Protein AF-A0A1B1S8R6-F1 (afdb_monomer_lite)

Radius of gyration: 26.86 Å; chains: 1; bounding box: 56×20×78 Å

Secondary structure (DSSP, 8-state):
--GGGGSTTPPP-HHHHHHHHHHHHHHHHHHHT-HHHHHHHHHHS-SSGGGS-SSGGG-----SS-HHHHHHHHHHT-HHHHHHHHHHHHHHHHHHHHHHHH--

Foldseek 3Di:
DQPQVVDPPRDDAVLSVLLVVLVVLCVVCVVVVPPLSNVLSVQSNDNDSVSHPRDPVVRPDPDPPCPVVVVVCCVVVVVVVVVVVVVVVVVVVVVVVVVVVVVD

Structure (mmCIF, N/CA/C/O backbone):
data_AF-A0A1B1S8R6-F1
#
_entry.id   AF-A0A1B1S8R6-F1
#
loop_
_atom_site.group_PDB
_atom_site.id
_atom_site.type_symbol
_atom_site.label_atom_id
_atom_site.label_alt_id
_atom_site.label_comp_id
_atom_site.label_asym_id
_atom_site.label_entity_id
_atom_site.label_seq_id
_atom_site.pdbx_PDB_ins_code
_atom_site.Cartn_x
_atom_site.Cartn_y
_atom_site.Cartn_z
_atom_site.occupancy
_atom_site.B_iso_or_equiv
_atom_site.auth_seq_id
_atom_site.auth_comp_id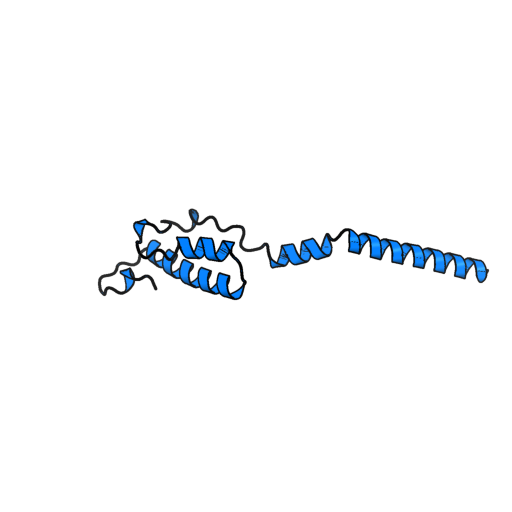
_atom_site.auth_asym_id
_atom_site.auth_atom_id
_atom_site.pdbx_PDB_model_num
ATOM 1 N N . MET A 1 1 ? 10.026 -7.998 -13.122 1.00 79.44 1 MET A N 1
ATOM 2 C CA . MET A 1 1 ? 11.272 -7.422 -13.675 1.00 79.44 1 MET A CA 1
ATOM 3 C C . MET A 1 1 ? 10.900 -6.520 -14.841 1.00 79.44 1 MET A C 1
ATOM 5 O O . MET A 1 1 ? 9.961 -6.862 -15.551 1.00 79.44 1 MET A O 1
ATOM 9 N N . ALA A 1 2 ? 11.550 -5.364 -14.989 1.00 88.00 2 ALA A N 1
ATOM 10 C CA . ALA A 1 2 ? 11.189 -4.398 -16.028 1.00 88.00 2 ALA A CA 1
ATOM 11 C C . ALA A 1 2 ? 11.477 -4.943 -17.440 1.00 88.00 2 ALA A C 1
ATOM 13 O O . ALA A 1 2 ? 12.495 -5.616 -17.617 1.00 88.00 2 ALA A O 1
ATOM 14 N N . PRO A 1 3 ? 10.617 -4.669 -18.438 1.00 87.06 3 PRO A N 1
ATOM 15 C CA . PRO A 1 3 ? 10.743 -5.249 -19.777 1.00 87.06 3 PRO A CA 1
ATOM 16 C C . PRO A 1 3 ? 12.067 -4.880 -20.454 1.00 87.06 3 PRO A C 1
ATOM 18 O O . PRO A 1 3 ? 12.686 -5.710 -21.112 1.00 87.06 3 PRO A O 1
ATOM 21 N N . GLU A 1 4 ? 12.564 -3.664 -20.233 1.00 88.25 4 GLU A N 1
ATOM 22 C CA . GLU A 1 4 ? 13.846 -3.220 -20.778 1.00 88.25 4 GLU A CA 1
ATOM 23 C C . GLU A 1 4 ? 15.067 -3.924 -20.156 1.00 88.25 4 GLU A C 1
ATOM 25 O O . GLU A 1 4 ? 16.138 -3.911 -20.754 1.00 88.25 4 GLU A O 1
ATOM 30 N N . GLN A 1 5 ? 14.919 -4.558 -18.985 1.00 88.50 5 GLN A N 1
ATOM 31 C CA . GLN A 1 5 ? 15.983 -5.339 -18.334 1.00 88.50 5 GLN A CA 1
ATOM 32 C C . GLN A 1 5 ? 16.087 -6.775 -18.867 1.00 88.50 5 GLN A C 1
ATOM 34 O O . GLN A 1 5 ? 16.962 -7.521 -18.441 1.00 88.50 5 GLN A O 1
ATOM 39 N N . MET A 1 6 ? 15.203 -7.187 -19.782 1.00 85.00 6 MET A N 1
ATOM 40 C CA . MET A 1 6 ? 15.260 -8.515 -20.406 1.00 85.00 6 MET A CA 1
ATOM 41 C C . MET A 1 6 ? 16.307 -8.589 -21.530 1.00 85.00 6 MET A C 1
ATOM 43 O O . MET A 1 6 ? 16.613 -9.677 -22.016 1.00 85.00 6 MET A O 1
ATOM 47 N N . CYS A 1 7 ? 16.868 -7.447 -21.941 1.00 84.50 7 CYS A N 1
ATOM 48 C CA . CYS A 1 7 ? 17.961 -7.387 -22.903 1.00 84.50 7 CYS A CA 1
ATOM 49 C C . CYS A 1 7 ? 19.303 -7.734 -22.226 1.00 84.50 7 CYS A C 1
ATOM 51 O O . CYS A 1 7 ? 19.577 -7.227 -21.140 1.00 84.50 7 CYS A O 1
ATOM 53 N N . PRO A 1 8 ? 20.178 -8.530 -22.866 1.00 78.62 8 PRO A N 1
ATOM 54 C CA . PRO A 1 8 ? 21.470 -8.921 -22.289 1.00 78.62 8 PRO A 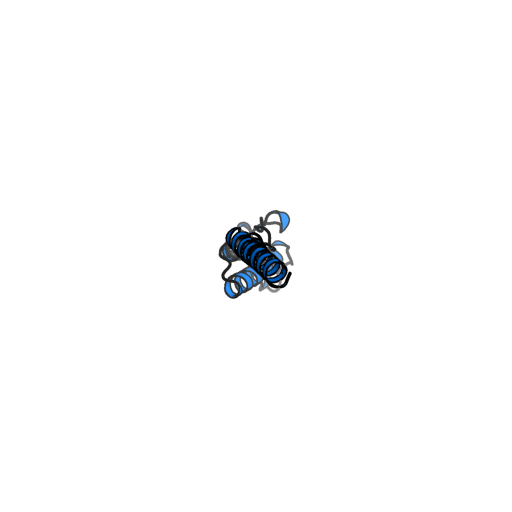CA 1
ATOM 55 C C . PRO A 1 8 ? 22.430 -7.741 -22.054 1.00 78.62 8 PRO A C 1
ATOM 57 O O . PRO A 1 8 ? 23.257 -7.809 -21.151 1.00 78.62 8 PRO A O 1
ATOM 60 N N . ASP A 1 9 ? 22.279 -6.642 -22.800 1.00 83.25 9 ASP A N 1
ATOM 61 C CA . ASP A 1 9 ? 23.046 -5.398 -22.623 1.00 83.25 9 ASP A CA 1
ATOM 62 C C . ASP A 1 9 ? 22.342 -4.366 -21.719 1.00 83.25 9 ASP A C 1
ATOM 64 O O . ASP A 1 9 ? 22.726 -3.194 -21.667 1.00 83.25 9 ASP A O 1
ATOM 68 N N . ALA A 1 10 ? 21.265 -4.755 -21.030 1.00 82.25 10 ALA A N 1
ATOM 69 C CA . ALA A 1 10 ? 20.497 -3.821 -20.224 1.00 82.25 10 ALA A CA 1
ATOM 70 C C . ALA A 1 10 ? 21.301 -3.321 -19.020 1.00 82.25 10 ALA A C 1
ATOM 72 O O . ALA A 1 10 ? 21.796 -4.089 -18.193 1.00 82.25 10 ALA A O 1
ATOM 73 N N . LYS A 1 11 ? 21.384 -1.996 -18.889 1.00 84.75 11 LYS A N 1
ATOM 74 C CA . LYS A 1 11 ? 22.012 -1.361 -17.734 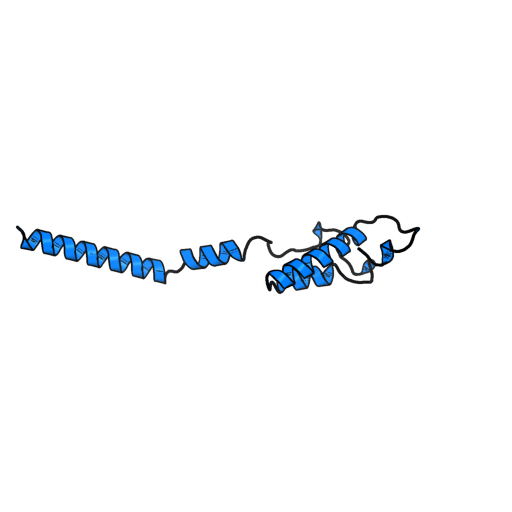1.00 84.75 11 LYS A CA 1
ATOM 75 C C . LYS A 1 11 ? 21.010 -1.259 -16.576 1.00 84.75 11 LYS A C 1
ATOM 77 O O . LYS A 1 11 ? 19.890 -0.793 -16.809 1.00 84.75 11 LYS A O 1
ATOM 82 N N . PRO A 1 12 ? 21.407 -1.596 -15.337 1.00 82.00 12 PRO A N 1
ATOM 83 C CA . PRO A 1 12 ? 20.590 -1.339 -14.157 1.00 82.00 12 PRO A CA 1
ATOM 84 C C . PRO A 1 12 ? 20.256 0.150 -14.036 1.00 82.00 12 PRO A C 1
ATOM 86 O O . PRO A 1 12 ? 21.119 1.012 -14.222 1.00 82.00 12 PRO A O 1
ATOM 89 N N . SER A 1 13 ? 18.999 0.454 -13.729 1.00 86.75 13 SER A N 1
ATOM 90 C CA . SER A 1 13 ? 18.500 1.821 -13.588 1.00 86.75 13 SER A CA 1
ATOM 91 C C . SER A 1 13 ? 17.444 1.879 -12.494 1.00 86.75 13 SER A C 1
ATOM 93 O O . SER A 1 13 ? 16.608 0.983 -12.393 1.00 86.75 13 SER A O 1
ATOM 95 N N . ALA A 1 14 ? 17.414 2.983 -11.745 1.00 85.94 14 ALA A N 1
ATOM 96 C CA . ALA A 1 14 ? 16.391 3.234 -10.730 1.00 85.94 14 ALA A CA 1
ATOM 97 C C . ALA A 1 14 ? 14.960 3.147 -11.301 1.00 85.94 14 ALA A C 1
ATOM 99 O O . ALA A 1 14 ? 14.023 2.762 -10.609 1.00 85.94 14 ALA A O 1
ATOM 100 N N . VAL A 1 15 ? 14.781 3.450 -12.591 1.00 88.31 15 VAL A N 1
ATOM 101 C CA . VAL A 1 15 ? 13.482 3.370 -13.284 1.00 88.31 15 VAL A CA 1
ATOM 102 C C . VAL A 1 15 ? 13.014 1.918 -13.484 1.00 88.31 15 VAL A C 1
ATOM 104 O O . VAL A 1 15 ? 11.809 1.646 -13.518 1.00 88.31 15 VAL A O 1
ATOM 107 N N . ALA A 1 16 ? 13.949 0.971 -13.584 1.00 89.94 16 ALA A N 1
ATOM 108 C CA . ALA A 1 16 ? 13.645 -0.456 -13.639 1.00 89.94 16 ALA A CA 1
ATOM 109 C C . ALA A 1 16 ? 13.282 -1.012 -12.249 1.00 89.94 16 ALA A C 1
ATOM 111 O O . ALA A 1 16 ? 12.374 -1.843 -12.128 1.00 89.94 16 ALA A O 1
ATOM 112 N N . ASP A 1 17 ? 13.928 -0.501 -11.197 1.00 90.12 17 ASP A N 1
ATOM 113 C CA . ASP A 1 17 ? 13.573 -0.816 -9.808 1.00 90.12 17 ASP A CA 1
ATOM 114 C C . ASP A 1 17 ? 12.166 -0.308 -9.475 1.00 90.12 17 ASP A C 1
ATOM 116 O O . ASP A 1 17 ? 11.365 -1.037 -8.895 1.00 90.12 17 ASP A O 1
ATOM 120 N N . ILE A 1 18 ? 11.815 0.899 -9.931 1.00 90.75 18 ILE A N 1
ATOM 121 C CA . ILE A 1 18 ? 10.475 1.487 -9.774 1.00 90.75 18 ILE A CA 1
ATOM 122 C C . ILE A 1 18 ? 9.395 0.649 -10.466 1.00 90.75 18 ILE A C 1
ATOM 124 O O . ILE A 1 18 ? 8.312 0.475 -9.910 1.00 90.75 18 ILE A O 1
ATOM 128 N N . TYR A 1 19 ? 9.672 0.080 -11.641 1.00 92.31 19 TYR A N 1
ATOM 129 C CA . TYR A 1 19 ? 8.736 -0.850 -12.276 1.00 92.31 19 TYR A CA 1
ATOM 130 C C . TYR A 1 19 ? 8.522 -2.099 -11.426 1.00 92.31 19 TYR A C 1
ATOM 132 O O . TYR A 1 19 ? 7.386 -2.507 -11.195 1.00 92.31 19 TYR A O 1
ATOM 140 N N . SER A 1 20 ? 9.612 -2.694 -10.938 1.00 90.88 20 SER A N 1
ATOM 141 C CA . SER A 1 20 ? 9.543 -3.900 -10.108 1.00 90.88 20 SER A CA 1
ATOM 142 C C . SER A 1 20 ? 8.813 -3.626 -8.789 1.00 90.88 20 SER A C 1
ATOM 144 O O . SER A 1 20 ? 7.978 -4.427 -8.380 1.00 90.88 20 SER A O 1
ATOM 146 N N . PHE A 1 21 ? 9.041 -2.457 -8.184 1.00 89.56 21 PHE A N 1
ATOM 147 C CA . PHE A 1 21 ? 8.266 -1.952 -7.053 1.00 89.56 21 PHE A CA 1
ATOM 148 C C . PHE A 1 21 ? 6.778 -1.830 -7.394 1.00 89.56 21 PHE A C 1
ATOM 150 O O . PHE A 1 21 ? 5.946 -2.301 -6.629 1.00 89.56 21 PHE A O 1
ATOM 157 N N . GLY A 1 22 ? 6.438 -1.265 -8.555 1.00 90.88 22 GLY A N 1
ATOM 158 C CA . GLY A 1 22 ? 5.061 -1.150 -9.030 1.00 90.88 22 GLY A CA 1
ATOM 159 C C . GLY A 1 22 ? 4.334 -2.489 -9.151 1.00 90.88 22 GLY A C 1
ATOM 160 O O . GLY A 1 22 ? 3.173 -2.568 -8.768 1.00 90.88 22 GLY A O 1
ATOM 161 N N . VAL A 1 23 ? 5.011 -3.536 -9.634 1.00 92.12 23 VAL A N 1
ATOM 162 C CA . VAL A 1 23 ? 4.438 -4.892 -9.735 1.00 92.12 23 VAL A CA 1
ATOM 163 C C . VAL A 1 23 ? 4.111 -5.445 -8.347 1.00 92.12 23 VAL A C 1
ATOM 165 O O . VAL A 1 23 ? 2.998 -5.905 -8.118 1.00 92.12 23 VAL A O 1
ATOM 168 N N . VAL A 1 24 ? 5.041 -5.320 -7.394 1.00 91.31 24 VAL A N 1
ATOM 169 C CA . VAL A 1 24 ? 4.802 -5.721 -5.995 1.00 91.31 24 VAL A CA 1
ATOM 170 C C . VAL A 1 24 ? 3.654 -4.912 -5.385 1.00 91.31 24 VAL A C 1
ATOM 172 O O . VAL A 1 24 ? 2.823 -5.448 -4.656 1.00 91.31 24 VAL A O 1
ATOM 175 N N . LEU A 1 25 ? 3.581 -3.618 -5.694 1.00 88.69 25 LEU A N 1
ATOM 176 C CA . LEU A 1 25 ? 2.524 -2.742 -5.204 1.00 88.69 25 LEU A CA 1
ATOM 177 C C . LEU A 1 25 ? 1.142 -3.133 -5.750 1.00 88.69 25 LEU A C 1
ATOM 179 O O . LEU A 1 25 ? 0.159 -3.030 -5.021 1.00 88.69 25 LEU A O 1
ATOM 183 N N . ASP A 1 26 ? 1.067 -3.595 -7.000 1.00 90.94 26 ASP A N 1
ATOM 184 C CA . ASP A 1 26 ? -0.166 -4.074 -7.639 1.00 90.94 26 ASP A CA 1
ATOM 185 C C . ASP A 1 26 ? -0.663 -5.381 -7.003 1.00 90.94 26 ASP A C 1
ATOM 187 O O . ASP A 1 26 ? -1.855 -5.539 -6.722 1.00 90.94 26 ASP A O 1
ATOM 191 N N . GLU A 1 27 ? 0.259 -6.293 -6.686 1.00 90.50 27 GLU A N 1
ATOM 192 C CA . GLU A 1 27 ? -0.046 -7.525 -5.952 1.00 90.50 27 GLU A CA 1
ATOM 193 C C . GLU A 1 27 ? -0.545 -7.222 -4.534 1.00 90.50 27 GLU A C 1
ATOM 195 O O . GLU A 1 27 ? -1.561 -7.767 -4.095 1.00 90.50 27 GLU A O 1
ATOM 200 N N . LEU A 1 28 ? 0.113 -6.294 -3.830 1.00 84.94 28 LEU A N 1
ATOM 201 C CA . LEU A 1 28 ? -0.325 -5.834 -2.511 1.00 84.94 28 LEU A CA 1
ATOM 202 C C . LEU A 1 28 ? -1.696 -5.152 -2.575 1.00 84.94 28 LEU A C 1
ATOM 204 O O . LEU A 1 28 ? -2.538 -5.383 -1.706 1.00 84.94 28 LEU A O 1
ATOM 208 N N . ALA A 1 29 ? -1.954 -4.342 -3.602 1.00 86.62 29 ALA A N 1
ATOM 209 C CA . ALA A 1 29 ? -3.247 -3.701 -3.812 1.00 86.62 29 ALA A CA 1
ATOM 210 C C . ALA A 1 29 ? -4.351 -4.730 -4.082 1.00 86.62 29 ALA A C 1
ATOM 212 O O . ALA A 1 29 ? -5.445 -4.623 -3.533 1.00 86.62 29 ALA A O 1
ATOM 213 N N . SER A 1 30 ? -4.045 -5.767 -4.862 1.00 84.25 30 SER A N 1
ATOM 214 C CA . SER A 1 30 ? -4.962 -6.873 -5.144 1.00 84.25 30 SER A CA 1
ATOM 215 C C . SER A 1 30 ? -5.267 -7.699 -3.893 1.00 84.25 30 SER A C 1
ATOM 217 O O . SER A 1 30 ? -6.419 -8.056 -3.658 1.00 84.25 30 SER A O 1
ATOM 219 N N . ALA A 1 31 ? -4.262 -7.953 -3.050 1.00 83.81 31 ALA A N 1
ATOM 220 C CA . ALA A 1 31 ? -4.424 -8.684 -1.795 1.00 83.81 31 ALA A CA 1
ATOM 221 C C . ALA A 1 31 ? -5.195 -7.890 -0.723 1.00 83.81 31 ALA A C 1
ATOM 223 O O . ALA A 1 31 ? -5.914 -8.477 0.084 1.00 83.81 31 ALA A O 1
ATOM 224 N N . THR A 1 32 ? -5.050 -6.562 -0.699 1.00 79.31 32 THR A N 1
ATOM 225 C CA . THR A 1 32 ? -5.671 -5.677 0.308 1.00 79.31 32 THR A CA 1
ATOM 226 C C . THR A 1 32 ? -6.979 -5.028 -0.152 1.00 79.31 32 THR A C 1
ATOM 228 O O . THR A 1 32 ? -7.724 -4.508 0.676 1.00 79.31 32 THR A O 1
ATOM 231 N N . GLY A 1 33 ? -7.275 -5.040 -1.456 1.00 79.50 33 GLY A N 1
ATOM 232 C CA . GLY A 1 33 ? -8.396 -4.310 -2.053 1.00 79.50 33 GLY A CA 1
ATOM 233 C C . GLY A 1 33 ? -8.199 -2.786 -2.105 1.00 79.50 33 GLY A C 1
ATOM 234 O O . GLY A 1 33 ? -9.165 -2.053 -2.341 1.00 79.50 33 GLY A O 1
ATOM 235 N N . ASP A 1 34 ? -6.980 -2.289 -1.874 1.00 80.12 34 ASP A N 1
ATOM 236 C CA . ASP A 1 34 ? -6.683 -0.857 -1.804 1.00 80.12 34 ASP A CA 1
ATOM 237 C C . ASP A 1 34 ? -6.566 -0.228 -3.206 1.00 80.12 34 ASP A C 1
ATOM 239 O O . ASP A 1 34 ? -5.594 -0.411 -3.944 1.00 80.12 34 ASP A O 1
ATOM 243 N N . ARG A 1 35 ? -7.577 0.568 -3.572 1.00 80.56 35 ARG A N 1
ATOM 244 C CA . ARG A 1 35 ? -7.667 1.247 -4.875 1.00 80.56 35 ARG A CA 1
ATOM 245 C C . ARG A 1 35 ? -6.626 2.352 -5.060 1.00 80.56 35 ARG A C 1
ATOM 247 O O . ARG A 1 35 ? -6.249 2.633 -6.197 1.00 80.56 35 ARG A O 1
ATOM 254 N N . LEU A 1 36 ? -6.184 2.992 -3.978 1.00 81.88 36 LEU A N 1
ATOM 255 C CA . LEU A 1 36 ? -5.148 4.021 -4.040 1.00 81.88 36 LEU A CA 1
ATOM 256 C C . LEU A 1 36 ? -3.792 3.373 -4.291 1.00 81.88 36 LEU A C 1
ATOM 258 O O . LEU A 1 36 ? -3.031 3.842 -5.138 1.00 81.88 36 LEU A O 1
ATOM 262 N N . LEU A 1 37 ? -3.530 2.254 -3.617 1.00 83.62 37 LEU A N 1
ATOM 263 C CA . LEU A 1 37 ? -2.325 1.468 -3.835 1.00 83.62 37 LEU A CA 1
ATOM 264 C C . LEU A 1 37 ? -2.264 0.943 -5.279 1.00 83.62 37 LEU A C 1
ATOM 266 O O . LEU A 1 37 ? -1.232 1.091 -5.932 1.00 83.62 37 LEU A O 1
ATOM 270 N N . ALA A 1 38 ? -3.392 0.474 -5.826 1.00 85.88 38 ALA A N 1
ATOM 271 C CA . ALA A 1 38 ? -3.506 0.076 -7.234 1.00 85.88 38 ALA A CA 1
ATOM 272 C C . ALA A 1 38 ? -3.236 1.243 -8.205 1.00 85.88 38 ALA A C 1
ATOM 274 O O . ALA A 1 38 ? -2.616 1.072 -9.256 1.00 85.88 38 ALA A O 1
ATOM 275 N N . GLN A 1 39 ? -3.675 2.460 -7.869 1.00 87.44 39 GLN A N 1
ATOM 276 C CA . GLN A 1 39 ? -3.425 3.639 -8.700 1.00 87.44 39 GLN A CA 1
ATOM 277 C C . GLN A 1 39 ? -1.936 4.004 -8.735 1.00 87.44 39 GLN A C 1
ATOM 279 O O . GLN A 1 39 ? -1.404 4.307 -9.806 1.00 87.44 39 GLN A O 1
ATOM 284 N N . VAL A 1 40 ? -1.263 3.948 -7.584 1.00 86.38 40 VAL A N 1
ATOM 285 C CA . VAL A 1 40 ? 0.184 4.178 -7.489 1.00 86.38 40 VAL A CA 1
ATOM 286 C C . VAL A 1 40 ? 0.953 3.074 -8.221 1.00 86.38 40 VAL A C 1
ATOM 288 O O . VAL A 1 40 ? 1.874 3.371 -8.985 1.00 86.38 40 VAL A O 1
ATOM 291 N N . ALA A 1 41 ? 0.532 1.817 -8.069 1.00 89.75 41 ALA A N 1
ATOM 292 C CA . ALA A 1 41 ? 1.104 0.676 -8.775 1.00 89.75 41 ALA A CA 1
ATOM 293 C C . ALA A 1 41 ? 1.050 0.883 -10.295 1.00 89.75 41 ALA A C 1
ATOM 295 O O . ALA A 1 41 ? 2.072 0.831 -10.983 1.00 89.75 41 ALA A O 1
ATOM 296 N N . LYS A 1 42 ? -0.121 1.262 -10.817 1.00 89.31 42 LYS A N 1
ATOM 297 C CA . LYS A 1 42 ? -0.337 1.513 -12.246 1.00 89.31 42 LYS A CA 1
ATOM 298 C C . LYS A 1 42 ? 0.565 2.610 -12.822 1.00 89.31 42 LYS A C 1
ATOM 300 O O . LYS A 1 42 ? 0.968 2.515 -13.980 1.00 89.31 42 LYS A O 1
ATOM 305 N N . GLN A 1 43 ? 0.900 3.640 -12.043 1.00 87.44 43 GLN A 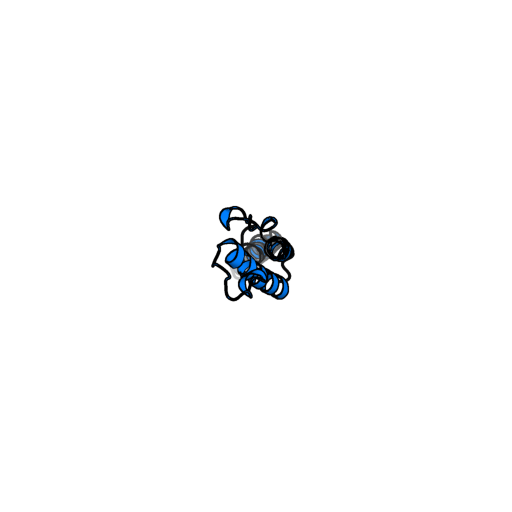N 1
ATOM 306 C CA . GLN A 1 43 ? 1.845 4.683 -12.472 1.00 87.44 43 GLN A CA 1
ATOM 307 C C . GLN A 1 43 ? 3.282 4.156 -12.588 1.00 87.44 43 GLN A C 1
ATOM 309 O O . GLN A 1 43 ? 4.042 4.599 -13.449 1.00 87.44 43 GLN A O 1
ATOM 314 N N . CYS A 1 44 ? 3.649 3.190 -11.748 1.00 87.06 44 CYS A N 1
ATOM 315 C CA . CYS A 1 44 ? 4.988 2.614 -11.701 1.00 87.06 44 CYS A CA 1
ATOM 316 C C . CYS A 1 44 ? 5.204 1.521 -12.769 1.00 87.06 44 CYS A C 1
ATOM 318 O O . CYS A 1 44 ? 6.304 1.401 -13.300 1.00 87.06 44 CYS A O 1
ATOM 320 N N . VAL A 1 45 ? 4.159 0.775 -13.154 1.00 89.94 45 VAL A N 1
ATOM 321 C CA . VAL A 1 45 ? 4.231 -0.373 -14.094 1.00 89.94 45 VAL A CA 1
ATOM 322 C C . VAL A 1 45 ? 4.095 0.041 -15.579 1.00 89.94 45 VAL A C 1
ATOM 324 O O . VAL A 1 45 ? 3.872 -0.785 -16.461 1.00 89.94 45 VAL A O 1
ATOM 327 N N . SER A 1 46 ? 4.256 1.324 -15.925 1.00 87.69 46 SER A N 1
ATOM 328 C CA . SER A 1 46 ? 4.217 1.761 -17.335 1.00 87.69 46 SER A CA 1
ATOM 329 C C . SER A 1 46 ? 5.267 1.031 -18.189 1.00 87.69 46 SER A C 1
ATOM 331 O O . SER A 1 46 ? 6.433 0.972 -17.819 1.00 87.69 46 SER A O 1
ATOM 333 N N . HIS A 1 47 ? 4.913 0.528 -19.375 1.00 83.69 47 HIS A N 1
ATOM 334 C CA . HIS A 1 47 ? 5.897 -0.125 -20.252 1.00 83.69 47 HIS A CA 1
ATOM 335 C C . HIS A 1 47 ? 6.966 0.856 -20.765 1.00 83.69 47 HIS A C 1
ATOM 337 O O . HIS A 1 47 ? 8.120 0.475 -20.934 1.00 83.69 47 HIS A O 1
ATOM 343 N N . ASN A 1 48 ? 6.606 2.123 -20.992 1.00 84.44 48 ASN A N 1
ATOM 344 C CA . ASN A 1 48 ? 7.577 3.149 -21.362 1.00 84.44 48 ASN A CA 1
ATOM 345 C C . ASN A 1 48 ? 8.263 3.698 -20.088 1.00 84.44 48 ASN A C 1
ATOM 347 O O . ASN A 1 48 ? 7.536 4.238 -19.240 1.00 84.44 48 ASN A O 1
ATOM 351 N N . PRO A 1 49 ? 9.601 3.583 -19.944 1.00 82.12 49 PRO A N 1
ATOM 352 C CA . PRO A 1 49 ? 10.345 4.082 -18.785 1.00 82.12 49 PRO A CA 1
ATOM 353 C C . PRO A 1 49 ? 10.248 5.603 -18.605 1.00 82.12 49 PRO A C 1
ATOM 355 O O . PRO A 1 49 ? 10.188 6.063 -17.469 1.00 82.12 49 PRO A O 1
ATOM 358 N N . ASP A 1 50 ? 10.121 6.388 -19.679 1.00 84.00 50 ASP A N 1
ATOM 359 C CA . ASP A 1 50 ? 10.009 7.857 -19.583 1.00 84.00 50 ASP A CA 1
ATOM 360 C C . ASP A 1 50 ? 8.700 8.313 -18.931 1.00 84.00 50 ASP A C 1
ATOM 362 O O . ASP A 1 50 ? 8.597 9.413 -18.391 1.00 84.00 50 ASP A O 1
ATOM 366 N N . LYS A 1 51 ? 7.675 7.455 -18.978 1.00 83.94 51 LYS A N 1
ATOM 367 C CA . LYS A 1 51 ? 6.372 7.711 -18.355 1.00 83.94 51 LYS A CA 1
ATOM 368 C C . LYS A 1 51 ? 6.318 7.272 -16.892 1.00 83.94 51 LYS A C 1
ATOM 370 O O . LYS A 1 51 ? 5.330 7.567 -16.221 1.00 83.94 51 LYS A O 1
ATOM 375 N N . ARG A 1 52 ? 7.331 6.546 -16.406 1.00 85.38 52 ARG A N 1
ATOM 376 C CA . ARG A 1 52 ? 7.429 6.141 -15.001 1.00 85.38 52 ARG A CA 1
ATOM 377 C C . ARG A 1 52 ? 7.969 7.299 -14.161 1.00 85.38 52 ARG A C 1
ATOM 37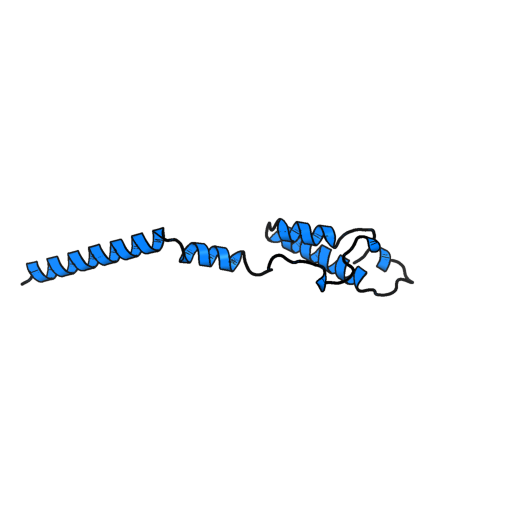9 O O . ARG A 1 52 ? 8.714 8.139 -14.672 1.00 85.38 52 ARG A O 1
ATOM 386 N N . PRO A 1 53 ? 7.645 7.340 -12.859 1.00 83.25 53 PRO A N 1
ATOM 387 C CA . PRO A 1 53 ? 8.321 8.251 -11.953 1.00 83.25 53 PRO A CA 1
ATOM 388 C C . PRO A 1 53 ? 9.829 7.972 -11.979 1.00 83.25 53 PRO A C 1
ATOM 390 O O . PRO A 1 53 ? 10.259 6.826 -11.913 1.00 83.25 53 PRO A O 1
ATOM 393 N N . GLN A 1 54 ? 10.630 9.030 -12.092 1.00 83.50 54 GLN A N 1
ATOM 394 C CA . GLN A 1 54 ? 12.095 8.937 -12.186 1.00 83.50 54 GLN A CA 1
ATOM 395 C C . GLN A 1 54 ? 12.761 8.728 -10.815 1.00 83.50 54 GLN A C 1
ATOM 397 O O . GLN A 1 54 ? 13.950 8.436 -10.724 1.00 83.50 54 GLN A O 1
ATOM 402 N N . SER A 1 55 ? 12.002 8.896 -9.731 1.00 78.56 55 SER A N 1
ATOM 403 C CA . SER A 1 55 ? 12.463 8.690 -8.363 1.00 78.56 55 SER A CA 1
ATOM 404 C C . SER A 1 55 ? 11.305 8.267 -7.470 1.00 78.56 55 SER A C 1
ATOM 406 O O . SER A 1 55 ? 10.180 8.746 -7.627 1.00 78.56 55 SER A O 1
ATOM 408 N N . VAL A 1 56 ? 11.607 7.429 -6.478 1.00 69.62 56 VAL A N 1
ATOM 409 C CA . VAL A 1 56 ? 10.663 7.009 -5.432 1.00 69.62 56 VAL A CA 1
ATOM 410 C C . VAL A 1 56 ? 10.132 8.215 -4.647 1.00 69.62 56 VAL A C 1
ATOM 412 O O . VAL A 1 56 ? 8.986 8.211 -4.218 1.00 69.62 56 VAL A O 1
ATOM 415 N N . ALA A 1 57 ? 10.909 9.300 -4.546 1.00 67.94 57 ALA A N 1
ATOM 416 C CA . ALA A 1 57 ? 10.471 10.545 -3.911 1.00 67.94 57 ALA A CA 1
ATOM 417 C C . ALA A 1 57 ? 9.309 11.237 -4.652 1.00 67.94 57 ALA A C 1
ATOM 419 O O . ALA A 1 57 ? 8.567 12.013 -4.054 1.00 67.94 57 ALA A O 1
ATOM 420 N N . MET A 1 58 ? 9.140 10.964 -5.950 1.00 62.41 58 MET A N 1
ATOM 421 C CA . MET A 1 58 ? 8.033 11.492 -6.752 1.00 62.41 58 MET A CA 1
ATOM 422 C C . MET A 1 58 ? 6.754 10.660 -6.589 1.00 62.41 58 MET A C 1
ATOM 424 O O . MET A 1 58 ? 5.660 11.126 -6.910 1.00 62.41 58 MET A O 1
ATOM 428 N N . ILE A 1 59 ? 6.879 9.440 -6.061 1.00 69.19 59 ILE A N 1
ATOM 429 C CA . ILE A 1 59 ? 5.757 8.557 -5.776 1.00 69.19 59 ILE A CA 1
ATOM 430 C C . ILE A 1 59 ? 5.089 9.063 -4.496 1.00 69.19 59 ILE A C 1
ATOM 432 O O . ILE A 1 59 ? 5.493 8.741 -3.379 1.00 69.19 59 ILE A O 1
ATOM 436 N N . LYS A 1 60 ? 4.044 9.880 -4.652 1.00 64.44 60 LYS A N 1
ATOM 437 C CA . LYS A 1 60 ? 3.146 10.225 -3.546 1.00 64.44 60 LYS A CA 1
ATOM 438 C C . LYS A 1 60 ? 2.346 8.983 -3.165 1.00 64.44 60 LYS A C 1
ATOM 440 O O . LYS A 1 60 ? 1.260 8.759 -3.687 1.00 64.44 60 LYS A O 1
ATOM 445 N N . LEU A 1 61 ? 2.894 8.183 -2.257 1.00 63.91 61 LEU A N 1
ATOM 446 C CA . LEU A 1 61 ? 2.139 7.157 -1.551 1.00 63.91 61 LEU A CA 1
ATOM 447 C C . LEU A 1 61 ? 1.180 7.873 -0.587 1.00 63.91 61 LEU A C 1
ATOM 449 O O . LEU A 1 61 ? 1.654 8.545 0.335 1.00 63.91 61 LEU A O 1
ATOM 453 N N . PRO A 1 62 ? -0.149 7.778 -0.772 1.00 56.75 62 PRO A N 1
ATOM 454 C CA . PRO A 1 62 ? -1.066 8.110 0.308 1.00 56.75 62 PRO A CA 1
ATOM 455 C C . PRO A 1 62 ? -0.728 7.166 1.468 1.00 56.75 62 PRO A C 1
ATOM 457 O O . PRO A 1 62 ? -0.561 5.969 1.255 1.00 56.75 62 PRO A O 1
ATOM 460 N N . GLY A 1 63 ? -0.477 7.732 2.652 1.00 53.41 63 GLY A N 1
ATOM 461 C CA . GLY A 1 63 ? 0.228 7.090 3.764 1.00 53.41 63 GLY A CA 1
ATOM 462 C C . GLY A 1 63 ? -0.055 5.593 3.927 1.00 53.41 63 GLY A C 1
ATOM 463 O O . GLY A 1 63 ? -1.155 5.196 4.299 1.00 53.41 63 GLY A O 1
ATOM 464 N N . ALA A 1 64 ? 0.973 4.766 3.716 1.00 51.62 64 ALA A N 1
ATOM 465 C CA . ALA A 1 64 ? 0.939 3.299 3.770 1.00 51.62 64 ALA A CA 1
ATOM 466 C C . ALA A 1 64 ? 0.704 2.705 5.183 1.00 51.62 64 ALA A C 1
ATOM 468 O O . ALA A 1 64 ? 1.201 1.634 5.518 1.00 51.62 64 ALA A O 1
ATOM 469 N N . ARG A 1 65 ? -0.024 3.400 6.062 1.00 47.12 65 ARG A N 1
ATOM 470 C CA . ARG A 1 65 ? -0.271 2.988 7.450 1.00 47.12 65 ARG A CA 1
ATOM 471 C C . ARG A 1 65 ? -1.570 3.581 7.990 1.00 47.12 65 ARG A C 1
ATOM 473 O O . ARG A 1 65 ? -1.596 4.099 9.101 1.00 47.12 65 ARG A O 1
ATOM 480 N N . GLN A 1 66 ? -2.634 3.566 7.196 1.00 48.75 66 GLN A N 1
ATOM 481 C CA . GLN A 1 66 ? -3.910 4.120 7.639 1.00 48.75 66 GLN A CA 1
ATOM 482 C C . GLN A 1 66 ? -5.002 3.055 7.766 1.00 48.75 66 GLN A C 1
ATOM 484 O O . GLN A 1 66 ? -5.544 2.938 8.849 1.00 48.75 66 GLN A O 1
ATOM 489 N N . SER A 1 67 ? -5.213 2.136 6.823 1.00 53.47 67 SER A N 1
ATOM 490 C CA . SER A 1 67 ? -6.379 1.224 6.854 1.00 53.47 67 SER A CA 1
ATOM 491 C C . SER A 1 67 ? -6.588 0.411 8.152 1.00 53.47 67 SER A C 1
ATOM 493 O O . SER A 1 67 ? -7.689 0.411 8.710 1.00 53.47 67 SER A O 1
ATOM 495 N N . ALA A 1 68 ? -5.553 -0.242 8.694 1.00 56.00 68 ALA A N 1
ATOM 496 C CA . ALA A 1 68 ? -5.685 -1.030 9.928 1.00 56.00 68 ALA A CA 1
ATOM 497 C C . ALA A 1 68 ? -5.838 -0.151 11.187 1.00 56.00 68 ALA A C 1
ATOM 499 O O . ALA A 1 68 ? -6.687 -0.419 12.036 1.00 56.00 68 ALA A O 1
ATOM 500 N N . MET A 1 69 ? -5.050 0.925 11.307 1.00 52.16 69 MET A N 1
ATOM 501 C CA . MET A 1 69 ? -5.134 1.838 12.456 1.00 52.16 69 MET A CA 1
ATOM 502 C C . MET A 1 69 ? -6.337 2.784 12.369 1.00 52.16 69 MET A C 1
ATOM 504 O O . MET A 1 69 ? -6.823 3.189 13.412 1.00 52.16 69 MET A O 1
ATOM 508 N N . GLU A 1 70 ? -6.858 3.098 11.183 1.00 60.28 70 GLU A N 1
ATOM 509 C CA . GLU A 1 70 ? -8.102 3.846 10.948 1.00 60.28 70 GLU A CA 1
ATOM 510 C C . GLU A 1 70 ? -9.325 3.001 11.258 1.00 60.28 70 GLU A C 1
ATOM 512 O O . GLU A 1 70 ? -10.256 3.498 11.873 1.00 60.28 70 GLU A O 1
ATOM 517 N N . THR A 1 71 ? -9.320 1.709 10.919 1.00 61.31 71 THR A N 1
ATOM 518 C CA . THR A 1 71 ? -10.397 0.806 11.348 1.00 61.31 71 THR A CA 1
ATOM 519 C C . THR A 1 71 ? -10.423 0.715 12.872 1.00 61.31 71 THR A C 1
ATOM 521 O O . THR A 1 71 ? -11.476 0.875 13.483 1.00 61.31 71 THR A O 1
ATOM 524 N N . LEU A 1 72 ? -9.258 0.551 13.509 1.00 61.38 72 LEU A N 1
ATOM 525 C CA . LEU A 1 72 ? -9.161 0.519 14.968 1.00 61.38 72 LEU A CA 1
ATOM 526 C C . LEU A 1 72 ? -9.501 1.869 15.608 1.00 61.38 72 LEU A C 1
ATOM 528 O O . LEU A 1 72 ? -10.263 1.900 16.567 1.00 61.38 72 LEU A O 1
ATOM 532 N N . THR A 1 73 ? -8.998 2.989 15.087 1.00 65.19 73 THR A N 1
ATOM 533 C CA . THR A 1 73 ? -9.325 4.319 15.624 1.00 65.19 73 THR A CA 1
ATOM 534 C C . THR A 1 73 ? -10.772 4.704 15.359 1.00 65.19 73 THR A C 1
ATOM 536 O O . THR A 1 73 ? -11.367 5.293 16.245 1.00 65.19 73 THR A O 1
ATOM 539 N N . ASN A 1 74 ? -11.400 4.314 14.249 1.00 63.72 74 ASN A N 1
ATOM 540 C CA . ASN A 1 74 ? -12.840 4.504 14.040 1.00 63.72 74 ASN A CA 1
ATOM 541 C C . ASN A 1 74 ? -13.679 3.612 14.968 1.00 63.72 74 ASN A C 1
ATOM 543 O O . ASN A 1 74 ? -14.711 4.062 15.462 1.00 63.72 74 ASN A O 1
ATOM 547 N N . LEU A 1 75 ? -13.230 2.386 15.269 1.00 62.34 75 LEU A N 1
ATOM 548 C CA . LEU A 1 75 ? -13.867 1.525 16.274 1.00 62.34 75 LEU A CA 1
ATOM 549 C C . LEU A 1 75 ? -13.741 2.110 17.692 1.00 62.34 75 LEU A C 1
ATOM 551 O O . LEU A 1 75 ? -14.726 2.155 18.424 1.00 62.34 75 LEU A O 1
ATOM 555 N N . LEU A 1 76 ? -12.557 2.607 18.063 1.00 63.19 76 LEU A N 1
ATOM 556 C CA . LEU A 1 76 ? -12.271 3.227 19.366 1.00 63.19 76 LEU A CA 1
ATOM 557 C C . LEU A 1 76 ? -12.894 4.628 19.514 1.00 63.19 76 LEU A C 1
ATOM 559 O O . LEU A 1 76 ? -13.298 5.014 20.606 1.00 63.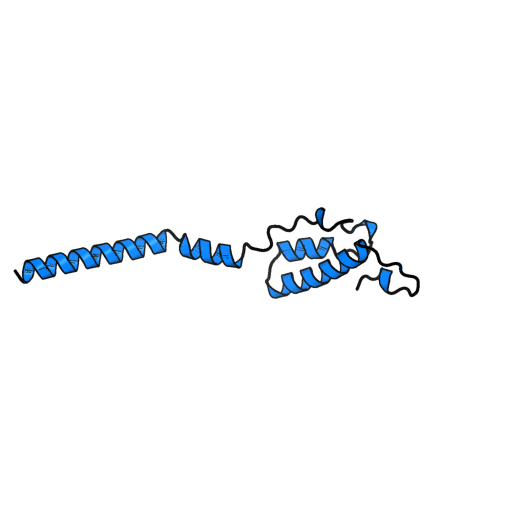19 76 LEU A O 1
ATOM 563 N N . SER A 1 77 ? -12.994 5.385 18.422 1.00 66.00 77 SER A N 1
ATOM 564 C CA . SER A 1 77 ? -13.577 6.735 18.355 1.00 66.00 77 SER A CA 1
ATOM 565 C C . SER A 1 77 ? -15.087 6.703 18.095 1.00 66.00 77 SER A C 1
ATOM 567 O O . SER A 1 77 ? -15.732 7.748 17.963 1.00 66.00 77 SER A O 1
ATOM 569 N N . SER A 1 78 ? -15.681 5.504 18.045 1.00 69.88 78 SER A N 1
ATOM 570 C CA . SER A 1 78 ? -17.126 5.338 17.974 1.00 69.88 78 SER A CA 1
ATOM 571 C C . SER A 1 78 ? -17.769 5.962 19.209 1.00 69.88 78 SER A C 1
ATOM 573 O O . SER A 1 78 ? -17.806 5.380 20.294 1.00 69.88 78 SER A O 1
ATOM 575 N N . LYS A 1 79 ? -18.322 7.165 19.025 1.00 71.31 79 LYS A N 1
ATOM 576 C CA . LYS A 1 79 ? -19.077 7.892 20.053 1.00 71.31 79 LYS A CA 1
ATOM 577 C C . LYS A 1 79 ? -20.194 7.025 20.637 1.00 71.31 79 LYS A C 1
ATOM 579 O O . LYS A 1 79 ? -20.458 7.093 21.831 1.00 71.31 79 LYS A O 1
ATOM 584 N N . ILE A 1 80 ? -20.792 6.161 19.812 1.00 79.06 80 ILE A N 1
ATOM 585 C CA . ILE A 1 80 ? -21.852 5.222 20.199 1.00 79.06 80 ILE A CA 1
ATOM 586 C C . ILE A 1 80 ? -21.357 4.231 21.259 1.00 79.06 80 ILE A C 1
ATOM 588 O O . ILE A 1 80 ? -22.046 4.030 22.255 1.00 79.06 80 ILE A O 1
ATOM 592 N N . LEU A 1 81 ? -20.157 3.662 21.100 1.00 80.50 81 LEU A N 1
ATOM 593 C CA . LEU A 1 81 ? -19.593 2.731 22.083 1.00 80.50 81 LEU A CA 1
ATOM 594 C C . LEU A 1 81 ? -19.359 3.428 23.429 1.00 80.50 81 LEU A C 1
ATOM 596 O O . LEU A 1 81 ? -19.686 2.877 24.479 1.00 80.50 81 LEU A O 1
ATOM 600 N N . THR A 1 82 ? -18.857 4.665 23.397 1.00 82.62 82 THR A N 1
ATOM 601 C CA . THR A 1 82 ? -18.670 5.479 24.603 1.00 82.62 82 THR A CA 1
ATOM 602 C C . THR A 1 82 ? -20.001 5.779 25.297 1.00 82.62 82 THR A C 1
ATOM 604 O O . THR A 1 82 ? -20.083 5.665 26.518 1.00 82.62 82 THR A O 1
ATOM 607 N N . TYR A 1 83 ? -21.056 6.115 24.544 1.00 85.25 83 TYR A N 1
ATOM 608 C CA . TYR A 1 83 ? -22.387 6.356 25.113 1.00 85.25 83 TYR A CA 1
ATOM 609 C C . TYR A 1 83 ? -22.991 5.093 25.737 1.00 85.25 83 TYR A C 1
ATOM 611 O O . TYR A 1 83 ? -23.528 5.172 26.841 1.00 85.25 83 TYR A O 1
ATOM 619 N N . ILE A 1 84 ? -22.864 3.932 25.081 1.00 89.12 84 ILE A N 1
ATOM 620 C CA . ILE A 1 84 ? -23.354 2.649 25.609 1.00 89.12 84 ILE A CA 1
ATOM 621 C C . ILE A 1 84 ? -22.630 2.299 26.911 1.00 89.12 84 ILE A C 1
ATOM 623 O O . ILE A 1 84 ? -23.282 2.007 27.911 1.00 89.12 84 ILE A O 1
ATOM 627 N N . LEU A 1 85 ? -21.295 2.377 26.926 1.00 90.38 85 LEU A N 1
ATOM 628 C CA . LEU A 1 85 ? -20.498 2.071 28.114 1.00 90.38 85 LEU A CA 1
ATOM 629 C C . LEU A 1 85 ? -20.863 2.995 29.285 1.00 90.38 85 LEU A C 1
ATOM 631 O O . LEU A 1 85 ? -21.104 2.526 30.395 1.00 90.38 85 LEU A O 1
ATOM 635 N N . CYS A 1 86 ? -20.969 4.301 29.023 1.00 89.75 86 CYS A N 1
ATOM 636 C CA . CYS A 1 86 ? -21.337 5.291 30.033 1.00 89.75 86 CYS A CA 1
ATOM 637 C C . CYS A 1 86 ? -22.753 5.042 30.585 1.00 89.75 86 CYS A C 1
ATOM 639 O O . CYS A 1 86 ? -22.961 5.084 31.797 1.00 89.75 86 CYS A O 1
ATOM 641 N N . GLY A 1 87 ? -23.710 4.698 29.716 1.00 91.56 87 GLY A N 1
ATOM 642 C CA . GLY A 1 87 ? -25.066 4.324 30.120 1.00 91.56 87 GLY A CA 1
ATOM 643 C C . GLY A 1 87 ? -25.095 3.089 31.021 1.00 91.56 87 GLY A C 1
ATOM 644 O O . GLY A 1 87 ? -25.721 3.119 32.079 1.00 91.56 87 GLY A O 1
ATOM 645 N N . VAL A 1 88 ? -24.367 2.028 30.656 1.00 94.75 88 VAL A N 1
ATOM 646 C CA . VAL A 1 88 ? -24.261 0.808 31.474 1.00 94.75 88 VAL A CA 1
ATOM 647 C C . VAL A 1 88 ? -23.647 1.117 32.841 1.00 94.75 88 VAL A C 1
ATOM 649 O O . VAL A 1 88 ? -24.186 0.677 33.854 1.00 94.75 88 VAL A O 1
ATOM 652 N N . CYS A 1 89 ? -22.576 1.916 32.895 1.00 94.00 89 CYS A N 1
ATOM 653 C CA . CYS A 1 89 ? -21.954 2.325 34.156 1.00 94.00 89 CYS A CA 1
ATOM 654 C C . CYS A 1 89 ? -22.913 3.109 35.065 1.00 94.00 89 CYS A C 1
ATOM 656 O O . CYS A 1 89 ? -22.956 2.845 36.266 1.00 94.00 89 CYS A O 1
ATOM 658 N N . LEU A 1 90 ? -23.703 4.037 34.512 1.00 94.75 90 LEU A N 1
ATOM 659 C CA . LEU A 1 90 ? -24.684 4.813 35.280 1.00 94.75 90 LEU A CA 1
ATOM 660 C C . LEU A 1 90 ? -25.810 3.935 35.837 1.00 94.75 90 LEU A C 1
ATOM 662 O O . LEU A 1 90 ? -26.174 4.074 37.005 1.00 94.75 90 LEU A O 1
ATOM 666 N N . VAL A 1 91 ? -26.330 3.005 35.031 1.00 95.62 91 VAL A N 1
ATOM 667 C CA . VAL A 1 91 ? -27.369 2.059 35.467 1.00 95.62 91 VAL A CA 1
ATOM 668 C C . VAL A 1 91 ? -26.843 1.148 36.575 1.00 95.62 91 VAL A C 1
ATOM 670 O O . VAL A 1 91 ? -27.527 0.953 37.579 1.00 95.62 91 VAL A O 1
ATOM 673 N N . LEU A 1 92 ? -25.615 0.635 36.437 1.00 94.56 92 LEU A N 1
ATOM 674 C CA . LEU A 1 92 ? -24.991 -0.198 37.465 1.00 94.56 92 LEU A CA 1
ATOM 675 C C . LEU A 1 92 ? -24.801 0.574 38.775 1.00 94.56 92 LEU A C 1
ATOM 677 O O . LEU A 1 92 ? -25.132 0.062 39.841 1.00 94.56 92 LEU A O 1
ATOM 681 N N . ALA A 1 93 ? -24.304 1.811 38.697 1.00 94.69 93 ALA A N 1
ATOM 682 C CA . ALA A 1 93 ? -24.110 2.658 39.868 1.00 94.69 93 ALA A CA 1
ATOM 683 C C . ALA A 1 93 ? -25.437 2.932 40.592 1.00 94.69 93 ALA A C 1
ATOM 685 O O . ALA A 1 93 ? -25.512 2.786 41.811 1.00 94.69 93 ALA A O 1
ATOM 686 N N . ALA A 1 94 ? -26.501 3.252 39.849 1.00 93.94 94 ALA A N 1
ATOM 687 C CA . ALA A 1 94 ? -27.830 3.452 40.420 1.00 93.94 94 ALA A CA 1
ATOM 688 C C . ALA A 1 94 ? -28.365 2.176 41.091 1.00 93.94 94 ALA A C 1
ATOM 690 O O . ALA A 1 94 ? -28.862 2.238 42.213 1.00 93.94 94 ALA A O 1
ATOM 691 N N . ALA A 1 95 ? -28.214 1.015 40.447 1.00 93.44 95 ALA A N 1
ATOM 692 C CA . ALA A 1 95 ? -28.636 -0.266 41.009 1.00 93.44 95 ALA A CA 1
ATOM 693 C C . ALA A 1 95 ? -27.894 -0.602 42.313 1.00 93.44 95 ALA A C 1
ATOM 695 O O . ALA A 1 95 ? -28.520 -1.047 43.274 1.00 93.44 95 ALA A O 1
ATOM 696 N N . ILE A 1 96 ? -26.583 -0.343 42.373 1.00 94.44 96 ILE A N 1
ATOM 697 C CA . ILE A 1 96 ? -25.772 -0.541 43.583 1.00 94.44 96 ILE A CA 1
ATOM 698 C C . ILE A 1 96 ? -26.252 0.377 44.712 1.00 94.44 96 ILE A C 1
ATOM 700 O O . ILE A 1 96 ? -26.439 -0.089 45.833 1.00 94.44 96 ILE A O 1
ATOM 704 N N . VAL A 1 97 ? -26.495 1.660 44.430 1.00 94.31 97 VAL A N 1
ATOM 705 C CA . VAL A 1 97 ? -26.994 2.618 45.433 1.00 94.31 97 VAL A CA 1
ATOM 706 C C . VAL A 1 97 ? -28.369 2.205 45.959 1.00 94.31 97 VAL A C 1
ATOM 708 O O . VAL A 1 97 ? -28.593 2.235 47.167 1.00 94.31 97 VAL A O 1
ATOM 711 N N . ILE A 1 98 ? -29.276 1.776 45.078 1.00 93.38 98 ILE A N 1
ATOM 712 C CA . ILE A 1 98 ? -30.609 1.296 45.468 1.00 93.38 98 ILE A CA 1
ATOM 713 C C . ILE A 1 98 ? -30.497 0.049 46.351 1.00 93.38 98 ILE A C 1
ATOM 715 O O . ILE A 1 98 ? -31.148 -0.012 47.390 1.00 93.38 98 ILE A O 1
ATOM 719 N N . MET A 1 99 ? -29.653 -0.916 45.975 1.00 91.81 99 MET A N 1
ATOM 720 C CA . MET A 1 99 ? -29.418 -2.125 46.772 1.00 91.81 99 MET A CA 1
ATOM 721 C C . MET A 1 99 ? -28.843 -1.807 48.155 1.00 91.81 99 MET A C 1
ATOM 723 O O . MET A 1 99 ? -29.293 -2.378 49.145 1.00 91.81 99 MET A O 1
ATOM 727 N N . LEU A 1 100 ? -27.889 -0.876 48.245 1.00 91.12 100 LEU A N 1
ATOM 728 C CA . LEU A 1 100 ? -27.324 -0.441 49.525 1.00 91.12 100 LEU A CA 1
ATOM 729 C C . LEU A 1 100 ? -28.360 0.268 50.403 1.00 91.12 100 LEU A C 1
ATOM 731 O O . LEU A 1 100 ? -28.398 0.021 51.602 1.00 91.12 100 LEU A O 1
ATOM 735 N N . ASN A 1 101 ? -29.213 1.109 49.814 1.00 91.62 101 ASN A N 1
ATOM 736 C CA . ASN A 1 101 ? -30.263 1.819 50.543 1.00 91.62 101 ASN A CA 1
ATOM 737 C C . ASN A 1 101 ? -31.412 0.897 50.987 1.00 91.62 101 ASN A C 1
ATOM 739 O O . ASN A 1 101 ? -32.061 1.175 51.982 1.00 91.62 101 ASN A O 1
ATOM 743 N N . TYR A 1 102 ? -31.682 -0.187 50.254 1.00 89.06 102 TYR A N 1
ATOM 744 C CA . TYR A 1 102 ? -32.703 -1.172 50.627 1.00 89.06 102 TYR A CA 1
ATOM 745 C C . TYR A 1 102 ? -32.223 -2.146 51.714 1.00 89.06 102 TYR A C 1
ATOM 747 O O . TYR A 1 102 ? -33.028 -2.690 52.463 1.00 89.06 102 TYR A O 1
ATOM 755 N N . ASN A 1 103 ? -30.913 -2.390 51.780 1.00 83.88 103 ASN A N 1
ATOM 756 C CA . ASN A 1 103 ? -30.287 -3.269 52.769 1.00 83.88 103 ASN A CA 1
ATOM 757 C C . ASN A 1 103 ? -29.890 -2.536 54.069 1.00 83.88 103 ASN A C 1
ATOM 759 O O . ASN A 1 103 ? -29.296 -3.154 54.954 1.00 83.88 103 ASN A O 1
ATOM 763 N N . SER A 1 104 ? -30.161 -1.233 54.167 1.00 66.62 104 SER A N 1
ATOM 764 C CA . SER A 1 104 ? -29.875 -0.394 55.335 1.00 66.62 104 SER A CA 1
ATOM 765 C C . SER A 1 104 ? -31.151 -0.004 56.067 1.00 66.62 104 SER A C 1
ATOM 767 O O . SER A 1 104 ? -31.008 0.306 57.270 1.00 66.62 104 SER A O 1
#

Organism: NCBI:txid1796646

InterPro domains:
  IPR011009 Protein kinase-like domain superfamily [SSF56112] (1-76)

pLDDT: mean 81.03, std 12.35, range [47.12, 95.62]

Sequence (104 aa):
MAPEQMCPDAKPSAVADIYSFGVVLDELASATGDRLLAQVAKQCVSHNPDKRPQSVAMIKLPGARQSAMETLTNLLSSKILTYILCGVCLVLAAAIVIMLNYNS